Protein AF-A0A932UP86-F1 (afdb_monomer_lite)

Radius of gyration: 17.87 Å; chains: 1; bounding box: 44×47×45 Å

Structure (mmCIF, N/CA/C/O backbone):
data_AF-A0A932UP86-F1
#
_entry.id   AF-A0A932UP86-F1
#
loop_
_atom_site.group_PDB
_atom_site.id
_atom_site.type_symbol
_atom_site.label_atom_id
_atom_site.label_alt_id
_atom_site.label_comp_id
_atom_site.label_asym_id
_atom_site.label_entity_id
_atom_site.label_seq_id
_atom_site.pdbx_PDB_ins_code
_atom_site.Cartn_x
_atom_site.Cartn_y
_atom_site.Cartn_z
_atom_site.occupancy
_atom_site.B_iso_or_equiv
_atom_site.auth_seq_id
_atom_site.auth_comp_id
_atom_site.auth_asym_id
_atom_site.auth_atom_id
_atom_site.pdbx_PDB_model_num
ATOM 1 N N . MET A 1 1 ? -4.636 -15.996 15.034 1.00 59.06 1 MET A N 1
ATOM 2 C CA . MET A 1 1 ? -4.174 -14.642 15.399 1.00 59.06 1 MET A CA 1
ATOM 3 C C . MET A 1 1 ? -5.393 -13.892 15.862 1.00 59.06 1 MET A C 1
ATOM 5 O O . MET A 1 1 ? -6.400 -13.972 15.175 1.00 59.06 1 MET A O 1
ATOM 9 N N . ASP A 1 2 ? -5.311 -13.243 17.010 1.00 85.94 2 ASP A N 1
ATOM 10 C CA . ASP A 1 2 ? -6.384 -12.394 17.510 1.00 85.94 2 ASP A CA 1
ATOM 11 C C . ASP A 1 2 ? -5.932 -10.936 17.332 1.00 85.94 2 ASP A C 1
ATOM 13 O O . ASP A 1 2 ? -4.807 -10.594 17.707 1.00 85.94 2 ASP A O 1
ATOM 17 N N . THR A 1 3 ? -6.732 -10.128 16.634 1.00 93.56 3 THR A N 1
ATOM 18 C CA . THR A 1 3 ? -6.400 -8.748 16.247 1.00 93.56 3 THR A CA 1
ATOM 19 C C . THR A 1 3 ? -7.592 -7.861 16.561 1.00 93.56 3 THR A C 1
ATOM 21 O O . THR A 1 3 ? -8.726 -8.237 16.276 1.00 93.56 3 THR A O 1
ATOM 24 N N . ASP A 1 4 ? -7.339 -6.675 17.106 1.00 96.06 4 ASP A N 1
ATOM 25 C CA . ASP A 1 4 ? -8.409 -5.723 17.415 1.00 96.06 4 ASP A CA 1
ATOM 26 C C . ASP A 1 4 ? -8.801 -4.927 16.165 1.00 96.06 4 ASP A C 1
ATOM 28 O O . ASP A 1 4 ? -9.965 -4.586 15.969 1.00 96.06 4 ASP A O 1
ATOM 32 N N . VAL A 1 5 ? -7.823 -4.645 15.293 1.00 96.44 5 VAL A N 1
ATOM 33 C CA . VAL A 1 5 ? -8.045 -3.934 14.031 1.00 96.44 5 VAL A CA 1
ATOM 34 C C . VAL A 1 5 ? -7.309 -4.611 12.881 1.00 96.44 5 VAL A C 1
ATOM 36 O O . VAL A 1 5 ? -6.101 -4.843 12.948 1.00 96.44 5 VAL A O 1
ATOM 39 N N . LEU A 1 6 ? -8.041 -4.858 11.795 1.00 96.69 6 LEU A N 1
ATOM 40 C CA . LEU A 1 6 ? -7.508 -5.303 10.512 1.00 96.69 6 LEU A CA 1
ATOM 41 C C . LEU A 1 6 ? -7.514 -4.143 9.510 1.00 96.69 6 LEU A C 1
ATOM 43 O O . LEU A 1 6 ? -8.567 -3.605 9.175 1.00 96.69 6 LEU A O 1
ATOM 47 N N . ILE A 1 7 ? -6.342 -3.781 9.000 1.00 96.06 7 ILE A N 1
ATOM 48 C CA . ILE A 1 7 ? -6.162 -2.771 7.956 1.00 96.06 7 ILE A CA 1
ATOM 49 C C . ILE A 1 7 ? -5.813 -3.478 6.653 1.00 96.06 7 ILE A C 1
ATOM 51 O O . ILE A 1 7 ? -4.891 -4.287 6.603 1.00 96.06 7 ILE A O 1
ATOM 55 N N . ILE A 1 8 ? -6.528 -3.147 5.582 1.00 96.00 8 ILE A N 1
ATOM 56 C CA . ILE A 1 8 ? -6.276 -3.687 4.246 1.00 96.00 8 ILE A CA 1
ATOM 57 C C . ILE A 1 8 ? -5.575 -2.608 3.418 1.00 96.00 8 ILE A C 1
ATOM 59 O O . ILE A 1 8 ? -6.147 -1.555 3.142 1.00 96.00 8 ILE A O 1
ATOM 63 N N . GLY A 1 9 ? -4.335 -2.884 3.024 1.00 94.62 9 GLY A N 1
ATOM 64 C CA . GLY A 1 9 ? -3.467 -1.996 2.260 1.00 94.62 9 GLY A CA 1
ATOM 65 C C . GLY A 1 9 ? -2.545 -1.159 3.147 1.00 94.62 9 GLY A C 1
ATOM 66 O O . GLY A 1 9 ? -2.982 -0.417 4.026 1.00 94.62 9 GLY A O 1
ATOM 67 N N . SER A 1 10 ? -1.245 -1.223 2.860 1.00 94.19 10 SER A N 1
ATOM 68 C CA . SER A 1 10 ? -0.192 -0.488 3.577 1.00 94.19 10 SER A CA 1
ATOM 69 C C . SER A 1 10 ? 0.144 0.880 2.959 1.00 94.19 10 SER A C 1
ATOM 71 O O . SER A 1 10 ? 1.173 1.472 3.270 1.00 94.19 10 SER A O 1
ATOM 73 N N . GLY A 1 11 ? -0.709 1.396 2.067 1.00 92.81 11 GLY A N 1
ATOM 74 C CA . GLY A 1 11 ? -0.525 2.691 1.400 1.00 92.81 11 GLY A CA 1
ATOM 75 C C . GLY A 1 11 ? -0.726 3.910 2.311 1.00 92.81 11 GLY A C 1
ATOM 76 O O . GLY A 1 11 ? -1.019 3.769 3.496 1.00 92.81 11 GLY A O 1
ATOM 77 N N . PHE A 1 12 ? -0.647 5.123 1.746 1.00 89.38 12 PHE A N 1
ATOM 78 C CA . PHE A 1 12 ? -0.748 6.405 2.475 1.00 89.38 12 PHE A CA 1
ATOM 79 C C . PHE A 1 12 ? -1.869 6.476 3.524 1.00 89.38 12 P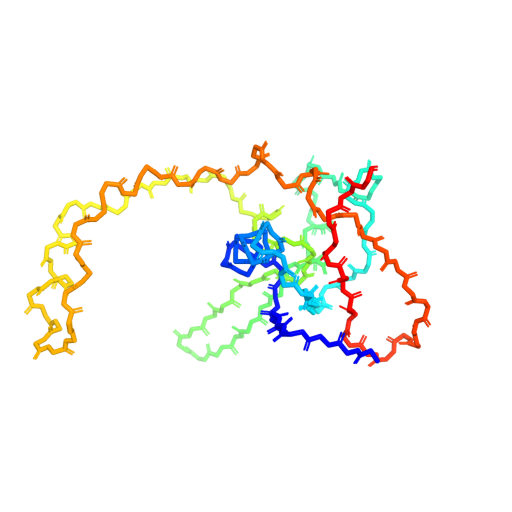HE A C 1
ATOM 81 O O . PHE A 1 12 ? -1.658 7.008 4.612 1.00 89.38 12 PHE A O 1
ATOM 88 N N . GLY A 1 13 ? -3.054 5.951 3.198 1.00 89.88 13 GLY A N 1
ATOM 89 C CA . GLY A 1 13 ? -4.181 5.903 4.127 1.00 89.88 13 GLY A CA 1
ATOM 90 C C . GLY A 1 13 ? -3.946 4.903 5.258 1.00 89.88 13 GLY A C 1
ATOM 91 O O . GLY A 1 13 ? -3.886 5.291 6.422 1.00 89.88 13 GLY A O 1
ATOM 92 N N . GLY A 1 14 ? -3.783 3.621 4.921 1.00 93.88 14 GLY A N 1
ATOM 93 C CA . GLY A 1 14 ? -3.699 2.536 5.903 1.00 93.88 14 GLY A CA 1
ATOM 94 C C . GLY A 1 14 ? -2.488 2.642 6.826 1.00 93.88 14 GLY A C 1
ATOM 95 O O . GLY A 1 14 ? -2.612 2.459 8.033 1.00 93.88 14 GLY A O 1
ATOM 96 N N . ALA A 1 15 ? -1.338 3.040 6.285 1.00 91.44 15 ALA A N 1
ATOM 97 C CA . ALA A 1 15 ? -0.092 3.199 7.024 1.00 91.44 15 ALA A CA 1
ATOM 98 C C . ALA A 1 15 ? -0.179 4.219 8.169 1.00 91.44 15 ALA A C 1
ATOM 100 O O . ALA A 1 15 ? 0.381 4.003 9.247 1.00 91.44 15 ALA A O 1
ATOM 101 N N . ALA A 1 16 ? -0.872 5.338 7.945 1.00 91.25 16 ALA A N 1
ATOM 102 C CA . ALA A 1 16 ? -1.055 6.365 8.962 1.00 91.25 16 ALA A CA 1
ATOM 103 C C . ALA A 1 16 ? -2.023 5.901 10.062 1.00 91.25 16 ALA A C 1
ATOM 105 O O . ALA A 1 16 ? -1.762 6.140 11.240 1.00 91.25 16 ALA A O 1
ATOM 106 N N . PHE A 1 17 ? -3.104 5.203 9.699 1.00 93.38 17 PHE A N 1
ATOM 107 C CA . PHE A 1 17 ? -4.035 4.630 10.677 1.00 93.38 17 PHE A CA 1
ATOM 108 C C . PHE A 1 17 ? -3.386 3.527 11.510 1.00 93.38 17 PHE A C 1
ATOM 110 O O . PHE A 1 17 ? -3.531 3.544 12.729 1.00 93.38 17 PHE A O 1
ATOM 117 N N . ALA A 1 18 ? -2.629 2.625 10.876 1.00 95.12 18 ALA A N 1
ATOM 118 C CA . ALA A 1 18 ? -1.934 1.536 11.555 1.00 95.12 18 ALA A CA 1
ATOM 119 C C . ALA A 1 18 ? -1.035 2.063 12.672 1.00 95.12 18 ALA A C 1
ATOM 121 O O . ALA A 1 18 ? -1.124 1.603 13.807 1.00 95.12 18 ALA A O 1
ATOM 122 N N . LEU A 1 19 ? -0.247 3.095 12.356 1.00 92.81 19 LEU A N 1
ATOM 123 C CA . LEU A 1 19 ? 0.610 3.775 13.316 1.00 92.81 19 LEU A CA 1
ATOM 124 C C . LEU A 1 19 ? -0.190 4.326 14.500 1.00 92.81 19 LEU A C 1
ATOM 126 O O . LEU A 1 19 ? 0.138 4.046 15.646 1.00 92.81 19 LEU A O 1
ATOM 130 N N . ARG A 1 20 ? -1.239 5.110 14.233 1.00 94.38 20 ARG A N 1
ATOM 131 C CA . ARG A 1 20 ? -2.004 5.779 15.297 1.00 94.38 20 ARG A CA 1
ATOM 132 C C . ARG A 1 20 ? -2.768 4.805 16.185 1.00 94.38 20 ARG A C 1
ATOM 134 O O . ARG A 1 20 ? -2.871 5.044 17.381 1.00 94.38 20 ARG A O 1
ATOM 141 N N . LEU A 1 21 ? -3.287 3.725 15.612 1.00 95.25 21 LEU A N 1
ATOM 142 C CA . LEU A 1 21 ? -4.000 2.693 16.359 1.00 95.25 21 LEU A CA 1
ATOM 143 C C . LEU A 1 21 ? -3.037 1.840 17.191 1.00 95.25 21 LEU A C 1
ATOM 145 O O . LEU A 1 21 ? -3.323 1.573 18.354 1.00 95.25 21 LEU A O 1
ATOM 149 N N . ALA A 1 22 ? -1.869 1.491 16.650 1.00 93.75 22 ALA A N 1
ATOM 150 C CA . ALA A 1 22 ? -0.834 0.808 17.421 1.00 93.75 22 ALA A CA 1
ATOM 151 C C . ALA A 1 22 ? -0.305 1.691 18.570 1.00 93.75 22 ALA A C 1
ATOM 153 O O . ALA A 1 22 ? -0.168 1.214 19.692 1.00 93.75 22 ALA A O 1
ATOM 154 N N . GLU A 1 23 ? -0.081 2.992 18.330 1.00 93.62 23 GLU A N 1
ATOM 155 C CA . GLU A 1 23 ? 0.286 3.974 19.371 1.00 93.62 23 GLU A CA 1
ATOM 156 C C . GLU A 1 23 ? -0.784 4.099 20.469 1.00 93.62 23 GLU A C 1
ATOM 158 O O . GLU A 1 23 ? -0.457 4.406 21.612 1.00 93.62 23 GLU A O 1
ATOM 163 N N . ALA A 1 24 ? -2.052 3.850 20.135 1.00 94.69 24 ALA A N 1
ATOM 164 C CA . ALA A 1 24 ? -3.163 3.836 21.082 1.00 94.69 24 ALA A CA 1
ATOM 165 C C . ALA A 1 24 ? -3.338 2.487 21.812 1.00 94.69 24 ALA A C 1
ATOM 167 O O . ALA A 1 24 ? -4.268 2.348 22.602 1.00 94.69 24 ALA A O 1
ATOM 168 N N . GLY A 1 25 ? -2.462 1.504 21.570 1.00 93.75 25 GLY A N 1
ATOM 169 C CA . GLY A 1 25 ? -2.454 0.214 22.266 1.00 93.75 25 GLY A CA 1
ATOM 170 C C . GLY A 1 25 ? -3.282 -0.896 21.611 1.00 93.75 25 GLY A C 1
ATOM 171 O O . GLY A 1 25 ? -3.407 -1.969 22.196 1.00 93.75 25 GLY A O 1
ATOM 172 N N . PHE A 1 26 ? -3.829 -0.685 20.410 1.00 95.94 26 PHE A N 1
ATOM 173 C CA . PHE A 1 26 ? -4.566 -1.730 19.690 1.00 95.94 26 PHE A CA 1
ATOM 174 C C . PHE A 1 26 ? -3.622 -2.750 19.039 1.00 95.94 26 PHE A C 1
ATOM 176 O O . PHE A 1 26 ? -2.575 -2.389 18.494 1.00 95.94 26 PHE A O 1
ATOM 183 N N . ARG A 1 27 ? -4.028 -4.025 18.990 1.00 94.00 27 ARG A N 1
ATOM 184 C CA . ARG A 1 27 ? -3.360 -5.058 18.182 1.00 94.00 27 ARG A CA 1
ATOM 185 C C . ARG A 1 27 ? -3.775 -4.906 16.726 1.00 94.00 27 ARG A C 1
ATOM 187 O O . ARG A 1 27 ? -4.857 -5.347 16.318 1.00 94.00 27 ARG A O 1
ATOM 194 N N . VAL A 1 28 ? -2.910 -4.271 15.943 1.00 95.31 28 VAL A N 1
ATOM 195 C CA . VAL A 1 28 ? -3.181 -3.957 14.540 1.00 95.31 28 VAL A CA 1
ATOM 196 C C . VAL A 1 28 ? -2.492 -4.949 13.612 1.00 95.31 28 VAL A C 1
ATOM 198 O O . VAL A 1 28 ? -1.268 -5.109 13.624 1.00 95.31 28 VAL A O 1
ATOM 201 N N . THR A 1 29 ? -3.292 -5.551 12.740 1.00 95.75 29 THR A N 1
ATOM 202 C CA . THR A 1 29 ? -2.827 -6.361 11.617 1.00 95.75 29 THR A CA 1
ATOM 203 C C . THR A 1 29 ? -3.021 -5.587 10.320 1.00 95.75 29 THR A C 1
ATOM 205 O O . THR A 1 29 ? -4.124 -5.135 10.030 1.00 95.75 29 THR A O 1
ATOM 208 N N . VAL A 1 30 ? -1.968 -5.452 9.516 1.00 94.38 30 VAL A N 1
ATOM 209 C CA . VAL A 1 30 ? -2.015 -4.848 8.178 1.00 94.38 30 VAL A CA 1
ATOM 210 C C . VAL A 1 30 ? -1.832 -5.941 7.130 1.00 94.38 30 VAL A C 1
ATOM 212 O O . VAL A 1 30 ? -0.865 -6.694 7.186 1.00 94.38 30 VAL A O 1
ATOM 215 N N . LEU A 1 31 ? -2.739 -6.028 6.161 1.00 94.69 31 LEU A N 1
ATOM 216 C CA . LEU A 1 31 ? -2.620 -6.913 5.004 1.00 94.69 31 LEU A CA 1
ATOM 217 C C . LEU A 1 31 ? -2.152 -6.130 3.786 1.00 94.69 31 LEU A C 1
ATOM 219 O O . LEU A 1 31 ? -2.770 -5.134 3.418 1.00 94.69 31 LEU A O 1
ATOM 223 N N . GLU A 1 32 ? -1.100 -6.608 3.131 1.00 93.62 32 GLU A N 1
ATOM 224 C CA . GLU A 1 32 ? -0.586 -6.038 1.885 1.00 93.62 32 GLU A CA 1
ATOM 225 C C . GLU A 1 32 ? -0.566 -7.105 0.784 1.00 93.62 32 GLU A C 1
ATOM 227 O O . GLU A 1 32 ? -0.182 -8.253 1.024 1.00 93.62 32 GLU A O 1
ATOM 232 N N . LYS A 1 33 ? -1.008 -6.726 -0.423 1.00 93.62 33 LYS A N 1
ATOM 233 C CA . LYS A 1 33 ? -1.025 -7.610 -1.597 1.00 93.62 33 LYS A CA 1
ATOM 234 C C . LYS A 1 33 ? 0.367 -7.734 -2.219 1.00 93.62 33 LYS A C 1
ATOM 236 O O . LYS A 1 33 ? 0.693 -8.787 -2.763 1.00 93.62 33 LYS A O 1
ATOM 241 N N . GLY A 1 34 ? 1.155 -6.660 -2.162 1.00 90.12 34 GLY A N 1
ATOM 242 C CA . GLY A 1 34 ? 2.497 -6.600 -2.731 1.00 90.12 34 GLY A CA 1
ATOM 243 C C . GLY A 1 34 ? 3.467 -7.665 -2.197 1.00 90.12 34 GLY A C 1
ATOM 244 O O . GLY A 1 34 ? 3.219 -8.296 -1.164 1.00 90.12 34 GLY A O 1
ATOM 245 N N . PRO A 1 35 ? 4.597 -7.881 -2.894 1.00 86.50 35 PRO A N 1
ATOM 246 C CA . PRO A 1 35 ? 5.580 -8.878 -2.496 1.00 86.50 35 PRO A CA 1
ATOM 247 C C . PRO A 1 35 ? 6.221 -8.523 -1.151 1.00 86.50 35 PRO A C 1
ATOM 249 O O . PRO A 1 35 ? 6.291 -7.359 -0.752 1.00 86.50 35 PRO A O 1
ATOM 252 N N . HIS A 1 36 ? 6.736 -9.545 -0.467 1.00 79.69 36 HIS A N 1
ATOM 253 C CA . HIS A 1 36 ? 7.538 -9.324 0.728 1.00 79.69 36 HIS A CA 1
ATOM 254 C C . HIS A 1 36 ? 8.859 -8.671 0.325 1.00 79.69 36 HIS A C 1
ATOM 256 O O . HIS A 1 36 ? 9.612 -9.246 -0.460 1.00 79.69 36 HIS A O 1
ATOM 262 N N . ILE A 1 37 ? 9.107 -7.482 0.861 1.00 78.50 37 ILE A N 1
ATOM 263 C CA . ILE A 1 37 ? 10.346 -6.738 0.672 1.00 78.50 37 ILE A CA 1
ATOM 264 C C . ILE A 1 37 ? 10.871 -6.332 2.042 1.00 78.50 37 ILE A C 1
ATOM 266 O O . ILE A 1 37 ? 10.103 -5.920 2.914 1.00 78.50 37 ILE A O 1
ATOM 270 N N . ASN A 1 38 ? 12.176 -6.436 2.230 1.00 78.69 38 ASN A N 1
ATOM 271 C CA . ASN A 1 38 ? 12.881 -5.752 3.291 1.00 78.69 38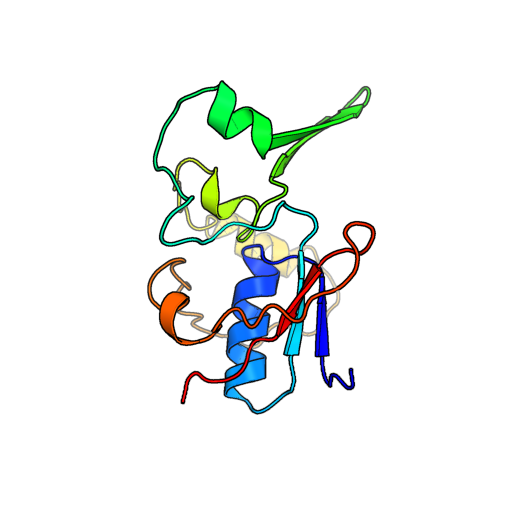 ASN A CA 1
ATOM 272 C C . ASN A 1 38 ? 13.099 -4.297 2.844 1.00 78.69 38 ASN A C 1
ATOM 274 O O . ASN A 1 38 ? 13.888 -4.063 1.927 1.00 78.69 38 ASN A O 1
ATOM 278 N N . PRO A 1 39 ? 12.460 -3.300 3.480 1.00 72.56 39 PRO A N 1
ATOM 279 C CA . PRO A 1 39 ? 12.583 -1.904 3.060 1.00 72.56 39 PRO A CA 1
ATOM 280 C C . PRO A 1 39 ? 14.024 -1.388 3.072 1.00 72.56 39 PRO A C 1
ATOM 282 O O . PRO A 1 39 ? 14.347 -0.480 2.318 1.00 72.56 39 PRO A O 1
ATOM 285 N N . LEU A 1 40 ? 14.881 -1.950 3.929 1.00 75.19 40 LEU A N 1
ATOM 286 C CA . LEU A 1 40 ? 16.268 -1.519 4.092 1.00 75.19 40 LEU A CA 1
ATOM 287 C C . LEU A 1 40 ? 17.227 -2.179 3.095 1.00 75.19 40 LEU A C 1
ATOM 289 O O . LEU A 1 40 ? 18.315 -1.655 2.882 1.00 75.19 40 LEU A O 1
ATOM 293 N N . ALA A 1 41 ? 16.849 -3.317 2.509 1.00 78.75 41 ALA A N 1
ATOM 294 C CA . ALA A 1 41 ? 17.716 -4.085 1.611 1.00 78.75 41 ALA A CA 1
ATOM 295 C C . ALA A 1 41 ? 17.207 -4.117 0.162 1.00 78.75 41 ALA A C 1
ATOM 297 O O . ALA A 1 41 ? 18.000 -4.062 -0.774 1.00 78.75 41 ALA A O 1
ATOM 298 N N . ASP A 1 42 ? 15.890 -4.178 -0.027 1.00 80.50 42 ASP A N 1
ATOM 299 C CA . ASP A 1 42 ? 15.272 -4.436 -1.329 1.00 80.50 42 ASP A CA 1
ATOM 300 C C . ASP A 1 42 ? 14.753 -3.162 -2.007 1.00 80.50 42 ASP A C 1
ATOM 302 O O . ASP A 1 42 ? 14.540 -3.153 -3.224 1.00 80.50 42 ASP A O 1
ATOM 306 N N . PHE A 1 43 ? 14.529 -2.083 -1.244 1.00 81.69 43 PHE A N 1
ATOM 307 C CA . PHE A 1 43 ? 14.019 -0.833 -1.800 1.00 81.69 43 PHE A CA 1
ATOM 308 C C . PHE A 1 43 ? 15.116 -0.081 -2.556 1.00 81.69 43 PHE A C 1
ATOM 310 O O . PHE A 1 43 ? 16.166 0.252 -2.007 1.00 81.69 43 PHE A O 1
ATOM 317 N N . ARG A 1 44 ? 14.847 0.229 -3.826 1.00 85.12 44 ARG A N 1
ATOM 318 C CA . ARG A 1 44 ? 15.755 0.975 -4.700 1.00 85.12 44 ARG A CA 1
ATOM 319 C C . ARG A 1 44 ? 15.088 2.253 -5.185 1.00 85.12 44 ARG A C 1
ATOM 321 O O . ARG A 1 44 ? 14.045 2.200 -5.831 1.00 85.12 44 ARG A O 1
ATOM 328 N N . GLN A 1 45 ? 15.730 3.392 -4.938 1.00 87.25 45 GLN A N 1
ATOM 329 C CA . GLN A 1 45 ? 15.372 4.650 -5.587 1.00 87.25 45 GLN A CA 1
ATOM 330 C C . GLN A 1 45 ? 15.937 4.636 -7.014 1.00 87.25 45 GLN A C 1
ATOM 332 O O . GLN A 1 45 ? 17.126 4.857 -7.228 1.00 87.25 45 GLN A O 1
ATOM 337 N N . THR A 1 46 ? 15.101 4.289 -7.990 1.00 88.12 46 THR A N 1
ATOM 338 C CA . THR A 1 46 ? 15.508 4.136 -9.391 1.00 88.12 46 THR A CA 1
ATOM 339 C C . THR A 1 46 ? 14.347 4.432 -10.335 1.00 88.12 46 THR A C 1
ATOM 341 O O . THR A 1 46 ? 13.190 4.232 -9.975 1.00 88.12 46 THR A O 1
ATOM 344 N N . GLN A 1 47 ? 14.665 4.876 -11.552 1.00 89.19 47 GLN A N 1
ATOM 345 C CA . GLN A 1 47 ? 13.712 5.003 -12.660 1.00 89.19 47 GLN A CA 1
ATOM 346 C C . GLN A 1 47 ? 13.789 3.816 -13.631 1.00 89.19 47 GLN A C 1
ATOM 348 O O . GLN A 1 47 ? 13.227 3.870 -14.721 1.00 89.19 47 GLN A O 1
ATOM 353 N N . ASP A 1 48 ? 14.493 2.744 -13.251 1.00 92.31 48 ASP A N 1
ATOM 354 C CA . ASP A 1 48 ? 14.581 1.529 -14.050 1.00 92.31 48 ASP A CA 1
ATOM 355 C C . ASP A 1 48 ? 13.174 0.951 -14.319 1.00 92.31 48 ASP A C 1
ATOM 357 O O . ASP A 1 48 ? 12.471 0.568 -13.372 1.00 92.31 48 ASP A O 1
ATOM 361 N N . PRO A 1 49 ? 12.747 0.848 -15.593 1.00 90.69 49 PRO A N 1
ATOM 362 C CA . PRO A 1 49 ? 11.402 0.389 -15.915 1.00 90.69 49 PRO A CA 1
ATOM 363 C C . PRO A 1 49 ? 11.128 -1.039 -15.440 1.00 90.69 49 PRO A C 1
ATOM 365 O O . PRO A 1 49 ? 10.012 -1.339 -15.024 1.00 90.69 49 PRO A O 1
ATOM 368 N N . SER A 1 50 ? 12.129 -1.925 -15.450 1.00 91.06 50 SER A N 1
ATOM 369 C CA . SER A 1 50 ? 11.957 -3.317 -15.018 1.00 91.06 50 SER A CA 1
ATOM 370 C C . SER A 1 50 ? 11.679 -3.419 -13.515 1.00 91.06 50 SER A C 1
ATOM 372 O O . SER A 1 50 ? 10.877 -4.249 -13.076 1.00 91.06 50 SER A O 1
ATOM 374 N N . TYR A 1 51 ? 12.287 -2.534 -12.721 1.00 90.00 51 TYR A N 1
ATOM 375 C CA . TYR A 1 51 ? 12.012 -2.416 -11.296 1.00 90.00 51 TYR A CA 1
ATOM 376 C C . TYR A 1 51 ? 10.623 -1.820 -11.044 1.00 90.00 51 TYR A C 1
ATOM 378 O O . TYR A 1 51 ? 9.859 -2.385 -10.264 1.00 90.00 51 TYR A O 1
ATOM 386 N N . LEU A 1 52 ? 10.257 -0.729 -11.725 1.00 90.56 52 LEU A N 1
ATOM 387 C CA . LEU A 1 52 ? 8.964 -0.060 -11.532 1.00 90.56 52 LEU A CA 1
ATOM 388 C C . LEU A 1 52 ? 7.778 -0.947 -11.950 1.00 90.56 52 LEU A C 1
ATOM 390 O O . LEU A 1 52 ? 6.818 -1.100 -11.193 1.00 90.56 52 LEU A O 1
ATOM 394 N N . LEU A 1 53 ? 7.861 -1.596 -13.116 1.00 91.56 53 LEU A N 1
ATOM 395 C CA . LEU A 1 53 ? 6.801 -2.458 -13.662 1.00 91.56 53 LEU A CA 1
ATOM 396 C C . LEU A 1 53 ? 6.578 -3.742 -12.846 1.00 91.56 53 LEU A C 1
ATOM 398 O O . LEU A 1 53 ? 5.530 -4.386 -12.954 1.00 91.56 53 LEU A O 1
ATOM 402 N N . ARG A 1 54 ? 7.522 -4.105 -11.967 1.00 90.62 54 ARG A N 1
ATOM 403 C CA . ARG A 1 54 ? 7.312 -5.176 -10.986 1.00 90.62 54 ARG A CA 1
ATOM 404 C C . ARG A 1 54 ? 6.142 -4.854 -10.054 1.00 90.62 54 ARG A C 1
ATOM 406 O O . ARG A 1 54 ? 5.338 -5.744 -9.767 1.00 90.62 54 ARG A O 1
ATOM 413 N N . TYR A 1 55 ? 6.034 -3.597 -9.630 1.00 91.38 55 TYR A N 1
ATOM 414 C CA . TYR A 1 55 ? 5.090 -3.146 -8.608 1.00 91.38 55 TYR A CA 1
ATOM 415 C C . TYR A 1 55 ? 3.905 -2.369 -9.184 1.00 91.38 55 TYR A C 1
ATOM 417 O O . TYR A 1 55 ? 2.799 -2.484 -8.658 1.00 91.38 55 TYR A O 1
ATOM 425 N N . LEU A 1 56 ? 4.108 -1.610 -10.265 1.00 93.12 56 LEU A N 1
ATOM 426 C CA . LEU A 1 56 ? 3.034 -0.893 -10.946 1.00 93.12 56 LEU A CA 1
ATOM 427 C C . LEU A 1 56 ? 2.138 -1.868 -11.714 1.00 93.12 56 LEU A C 1
ATOM 429 O O . LEU A 1 56 ? 2.606 -2.693 -12.499 1.00 93.12 56 LEU A O 1
ATOM 433 N N . LYS A 1 57 ? 0.834 -1.764 -11.475 1.00 93.88 57 LYS A N 1
ATOM 434 C CA . LYS A 1 57 ? -0.233 -2.513 -12.138 1.00 93.88 57 LYS A CA 1
ATOM 435 C C . LYS A 1 57 ? -1.216 -1.542 -12.759 1.00 93.88 57 LYS A C 1
ATOM 437 O O . LYS A 1 57 ? -1.326 -0.397 -12.326 1.00 93.88 57 LYS A O 1
ATOM 442 N N . SER A 1 58 ? -1.932 -2.014 -13.769 1.00 93.56 58 SER A N 1
ATOM 443 C CA . SER A 1 58 ? -2.950 -1.230 -14.449 1.00 93.56 58 SER A CA 1
ATOM 444 C C . SER A 1 58 ? -4.254 -2.013 -14.511 1.00 93.56 58 SER A C 1
ATOM 446 O O . SER A 1 58 ? -4.254 -3.209 -14.802 1.00 93.56 58 SER A O 1
ATOM 448 N N . LEU A 1 59 ? -5.356 -1.335 -14.212 1.00 93.19 59 LEU A N 1
ATOM 449 C CA . LEU A 1 59 ? -6.703 -1.762 -14.566 1.00 93.19 59 LEU A CA 1
ATOM 450 C C . LEU A 1 59 ? -7.148 -0.876 -15.719 1.00 93.19 59 LEU A C 1
ATOM 452 O O . LEU A 1 59 ? -7.267 0.334 -15.545 1.00 93.19 59 LEU A O 1
ATOM 456 N N . SER A 1 60 ? -7.397 -1.467 -16.878 1.00 93.75 60 SER A N 1
ATOM 457 C CA . SER A 1 60 ? -7.828 -0.730 -18.064 1.00 93.75 60 SER A CA 1
ATOM 458 C C . SER A 1 60 ? -9.266 -1.084 -18.409 1.00 93.75 60 SER A C 1
ATOM 460 O O . SER A 1 60 ? -9.638 -2.254 -18.414 1.00 93.75 60 SER A O 1
ATOM 462 N N . GLY A 1 61 ? -10.059 -0.062 -18.711 1.00 93.06 61 GLY A N 1
ATOM 463 C CA . GLY A 1 61 ? -11.375 -0.173 -19.325 1.00 93.06 61 GLY A CA 1
ATOM 464 C C . GLY A 1 61 ? -11.569 0.926 -20.367 1.00 93.06 61 GLY A C 1
ATOM 465 O O . GLY A 1 61 ? -10.736 1.822 -20.501 1.00 93.06 61 GLY A O 1
ATOM 466 N N . ASP A 1 62 ? -12.693 0.890 -21.077 1.00 95.31 62 ASP A N 1
ATOM 467 C CA . ASP A 1 62 ? -12.928 1.714 -22.273 1.00 95.31 62 ASP A CA 1
ATOM 468 C C . ASP A 1 62 ? -12.831 3.230 -22.040 1.00 95.31 62 ASP A C 1
ATOM 470 O O . ASP A 1 62 ? -12.508 3.990 -22.948 1.00 95.31 62 ASP A O 1
ATOM 474 N N . ARG A 1 63 ? -13.141 3.690 -20.822 1.00 94.81 63 ARG A N 1
ATOM 475 C CA . ARG A 1 63 ? -13.201 5.121 -20.466 1.00 94.81 63 ARG A CA 1
ATOM 476 C C . ARG A 1 63 ? -12.172 5.546 -19.429 1.00 94.81 63 ARG A C 1
ATOM 478 O O . ARG A 1 63 ? -12.048 6.734 -19.146 1.00 94.81 63 ARG A O 1
ATOM 485 N N . LEU A 1 64 ? -11.496 4.588 -18.805 1.00 94.94 64 LEU A N 1
ATOM 486 C CA . LEU A 1 64 ? -10.600 4.849 -17.693 1.00 94.94 64 LEU A CA 1
ATOM 487 C C . LEU A 1 64 ? -9.557 3.745 -17.604 1.00 94.94 64 LEU A C 1
ATOM 489 O O . LEU A 1 64 ? -9.894 2.565 -17.544 1.00 94.94 64 LEU A O 1
ATOM 493 N N . SER A 1 65 ? -8.299 4.156 -17.514 1.00 94.81 65 SER A N 1
ATOM 494 C CA . SER A 1 65 ? -7.213 3.299 -17.062 1.00 94.81 65 SER A CA 1
ATOM 495 C C . SER A 1 65 ? -6.711 3.816 -15.719 1.00 94.81 65 SER A C 1
ATOM 497 O O . SER A 1 65 ? -6.550 5.022 -15.520 1.00 94.81 65 SER A O 1
ATOM 499 N N . LEU A 1 66 ? -6.518 2.901 -14.776 1.00 93.94 66 LEU A N 1
ATOM 500 C CA . LEU A 1 66 ? -6.039 3.168 -13.431 1.00 93.94 66 LEU A CA 1
ATOM 501 C C . LEU A 1 66 ? -4.713 2.461 -13.237 1.00 93.94 66 LEU A C 1
ATOM 503 O O . LEU A 1 66 ? -4.664 1.234 -13.193 1.00 93.94 66 LEU A O 1
ATOM 507 N N . THR A 1 67 ? -3.656 3.239 -13.049 1.00 93.38 67 THR A N 1
ATOM 508 C CA . THR A 1 67 ? -2.359 2.718 -12.623 1.00 93.38 67 THR A CA 1
ATOM 509 C C . THR A 1 67 ? -2.238 2.839 -11.111 1.00 93.38 67 THR A C 1
ATOM 511 O O . THR A 1 67 ? -2.493 3.897 -10.536 1.00 93.38 67 THR A O 1
ATOM 514 N N . TYR A 1 68 ? -1.852 1.751 -10.458 1.00 93.44 68 TYR A N 1
ATOM 515 C CA . TYR A 1 68 ? -1.679 1.671 -9.011 1.00 93.44 68 TYR A CA 1
ATOM 516 C C . TYR A 1 68 ? -0.467 0.793 -8.678 1.00 93.44 68 TYR A C 1
ATOM 518 O O . TYR A 1 68 ? 0.081 0.129 -9.554 1.00 93.44 68 TYR A O 1
ATOM 526 N N . ALA A 1 69 ? -0.014 0.806 -7.424 1.00 92.94 69 ALA A N 1
ATOM 527 C CA . ALA A 1 69 ? 1.146 0.028 -6.992 1.00 92.94 69 ALA A CA 1
ATOM 528 C C . ALA A 1 69 ? 0.749 -1.056 -5.986 1.00 92.94 69 ALA A C 1
ATOM 530 O O . ALA A 1 69 ? 0.048 -0.775 -5.013 1.00 92.94 69 ALA A O 1
ATOM 531 N N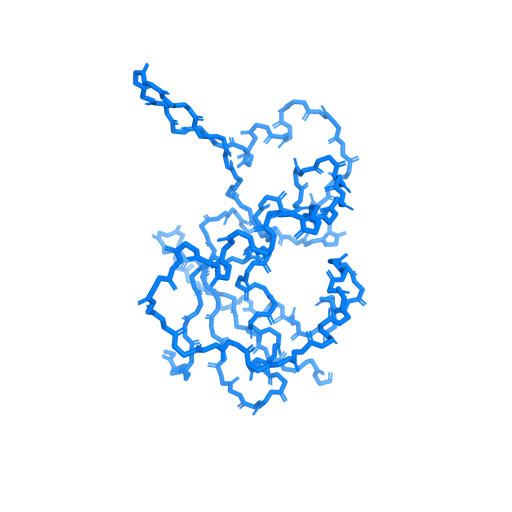 . GLU A 1 70 ? 1.245 -2.273 -6.204 1.00 93.50 70 GLU A N 1
ATOM 532 C CA . GLU A 1 70 ? 1.128 -3.416 -5.293 1.00 93.50 70 GLU A CA 1
ATOM 533 C C . GLU A 1 70 ? 2.473 -3.644 -4.599 1.00 93.50 70 GLU A C 1
ATOM 535 O O . GLU A 1 70 ? 3.330 -4.387 -5.078 1.00 93.50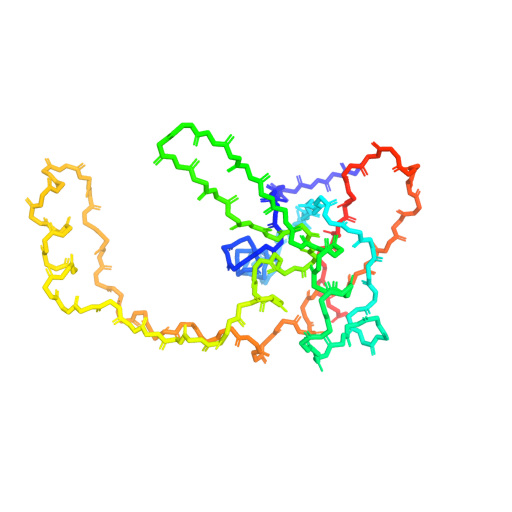 70 GLU A O 1
ATOM 540 N N . ALA A 1 71 ? 2.686 -2.954 -3.483 1.00 90.12 71 ALA A N 1
ATOM 541 C CA . ALA A 1 71 ? 3.935 -2.972 -2.730 1.00 90.12 71 ALA A CA 1
ATOM 542 C C . ALA A 1 71 ? 3.694 -2.503 -1.295 1.00 90.12 71 ALA A C 1
ATOM 544 O O . ALA A 1 71 ? 2.732 -1.783 -1.028 1.00 90.12 71 ALA A O 1
ATOM 545 N N . LEU A 1 72 ? 4.613 -2.831 -0.386 1.00 90.19 72 LEU A N 1
ATOM 546 C CA . LEU A 1 72 ? 4.644 -2.199 0.930 1.00 90.19 72 LEU A CA 1
ATOM 547 C C . LEU A 1 72 ? 4.754 -0.670 0.773 1.00 90.19 72 LEU A C 1
ATOM 549 O O . LEU A 1 72 ? 5.640 -0.181 0.076 1.00 90.19 72 LEU A O 1
ATOM 553 N N . GLY A 1 73 ? 3.837 0.080 1.391 1.00 88.94 73 GLY A N 1
ATOM 554 C CA . GLY A 1 73 ? 3.710 1.532 1.203 1.00 88.94 73 GLY A CA 1
ATOM 555 C C . GLY A 1 73 ? 2.819 1.946 0.019 1.00 88.94 73 GLY A C 1
ATOM 556 O O . GLY A 1 73 ? 2.530 3.136 -0.154 1.00 88.94 73 GLY A O 1
ATOM 557 N N . GLY A 1 74 ? 2.337 0.999 -0.789 1.00 91.25 74 GLY A N 1
ATOM 558 C CA . GLY A 1 74 ? 1.516 1.247 -1.974 1.00 91.25 74 GLY A CA 1
ATOM 559 C C . GLY A 1 74 ? 2.165 2.241 -2.942 1.00 91.25 74 GLY A C 1
ATOM 560 O O . GLY A 1 74 ? 3.373 2.223 -3.169 1.00 91.25 74 GLY A O 1
ATOM 561 N N . GLY A 1 75 ? 1.364 3.162 -3.488 1.00 90.31 75 GLY A N 1
ATOM 562 C CA . GLY A 1 75 ? 1.843 4.182 -4.433 1.00 90.31 75 GLY A CA 1
ATOM 563 C C . GLY A 1 75 ? 2.898 5.143 -3.870 1.00 90.31 75 GLY A C 1
ATOM 564 O O . GLY A 1 75 ? 3.595 5.788 -4.645 1.00 90.31 75 GLY A O 1
ATOM 565 N N . SER A 1 76 ? 3.071 5.221 -2.544 1.00 87.19 76 SER A N 1
ATOM 566 C CA . SER A 1 76 ? 4.068 6.111 -1.931 1.00 87.19 76 SER A CA 1
ATOM 567 C C . SER A 1 76 ? 5.518 5.749 -2.271 1.00 87.19 76 SER A C 1
ATOM 569 O O . SER A 1 76 ? 6.384 6.615 -2.222 1.00 87.19 76 SER A O 1
ATOM 571 N N . GLY A 1 77 ? 5.786 4.499 -2.659 1.00 85.19 77 GLY A N 1
ATOM 572 C CA . GLY A 1 77 ? 7.111 4.078 -3.119 1.00 85.19 77 GLY A CA 1
ATOM 573 C C . GLY A 1 77 ? 7.399 4.386 -4.594 1.00 85.19 77 GLY A C 1
ATOM 574 O O . GLY A 1 77 ? 8.534 4.217 -5.022 1.00 85.19 77 GLY A O 1
ATOM 575 N N . PHE A 1 78 ? 6.387 4.805 -5.367 1.00 85.62 78 PHE A N 1
ATOM 576 C CA . PHE A 1 78 ? 6.434 4.848 -6.840 1.00 85.62 78 PHE A CA 1
ATOM 577 C C . PHE A 1 78 ? 5.845 6.129 -7.450 1.00 85.62 78 PHE A C 1
ATOM 579 O O . PHE A 1 78 ? 5.662 6.204 -8.660 1.00 85.62 78 PHE A O 1
ATOM 586 N N . TYR A 1 79 ? 5.500 7.120 -6.629 1.00 83.69 79 TYR A N 1
ATOM 587 C CA . TYR A 1 79 ? 5.022 8.423 -7.092 1.00 83.69 79 TYR A CA 1
ATOM 588 C C . TYR A 1 79 ? 6.179 9.426 -7.187 1.00 83.69 79 TYR A C 1
ATOM 590 O O . TYR A 1 79 ? 7.156 9.328 -6.449 1.00 83.69 79 TYR A O 1
ATOM 598 N N . GLU A 1 80 ? 6.026 10.448 -8.028 1.00 85.00 80 GLU A N 1
ATOM 599 C CA . GLU A 1 80 ? 7.035 11.492 -8.294 1.00 85.00 80 GLU A CA 1
ATOM 600 C C . GLU A 1 80 ? 7.244 12.488 -7.132 1.00 85.00 80 GLU A C 1
ATOM 602 O O . GLU A 1 80 ? 7.667 13.623 -7.332 1.00 85.00 80 GLU A O 1
ATOM 607 N N . MET A 1 81 ? 6.885 12.116 -5.898 1.00 86.69 81 MET A N 1
ATOM 608 C CA . MET A 1 81 ? 7.031 12.940 -4.686 1.00 86.69 81 MET A CA 1
ATOM 609 C C . MET A 1 81 ? 6.329 14.312 -4.723 1.00 86.69 81 MET A C 1
ATOM 611 O O . MET A 1 81 ? 6.488 15.132 -3.815 1.00 86.69 81 MET A O 1
ATOM 615 N N . VAL A 1 82 ? 5.481 14.554 -5.726 1.00 86.12 82 VAL A N 1
ATOM 616 C CA . VAL A 1 82 ? 4.735 15.804 -5.881 1.00 86.12 82 VAL A CA 1
ATOM 617 C C . VAL A 1 82 ? 3.724 15.944 -4.746 1.00 86.12 82 VAL A C 1
ATOM 619 O O . VAL A 1 82 ? 2.724 15.231 -4.674 1.00 86.12 82 VAL A O 1
ATOM 622 N N . SER A 1 83 ? 3.984 16.900 -3.857 1.00 88.19 83 SER A N 1
ATOM 623 C CA . SER A 1 83 ? 3.205 17.128 -2.637 1.00 88.19 83 SER A CA 1
ATOM 624 C C . SER A 1 83 ? 2.529 18.495 -2.676 1.00 88.19 83 SER A C 1
ATOM 626 O O . SER A 1 83 ? 2.948 19.444 -2.016 1.00 88.19 83 SER A O 1
ATOM 628 N N . LEU A 1 84 ? 1.468 18.605 -3.473 1.00 86.69 84 LEU A N 1
ATOM 629 C CA . LEU A 1 84 ? 0.676 19.829 -3.577 1.00 86.69 84 LEU A CA 1
ATOM 630 C C . LEU A 1 84 ? -0.540 19.775 -2.657 1.00 86.69 84 LEU A C 1
ATOM 632 O O . LEU A 1 84 ? -1.266 18.783 -2.580 1.00 86.69 84 LEU A O 1
ATOM 636 N N . ARG A 1 85 ? -0.806 20.888 -1.974 1.00 89.12 85 ARG A N 1
ATOM 637 C CA . ARG A 1 85 ? -2.025 21.038 -1.183 1.00 89.12 85 ARG A CA 1
ATOM 638 C C . ARG A 1 85 ? -3.180 21.448 -2.092 1.00 89.12 85 ARG A C 1
ATOM 640 O O . ARG A 1 85 ? -3.043 22.372 -2.886 1.00 89.12 85 ARG A O 1
ATOM 647 N N . ALA A 1 86 ? -4.348 20.836 -1.894 1.00 89.62 86 ALA A N 1
ATOM 648 C CA . ALA A 1 86 ? -5.567 21.240 -2.592 1.00 89.62 86 ALA A CA 1
ATOM 649 C C . ALA A 1 86 ? -5.824 22.762 -2.450 1.00 89.62 86 ALA A C 1
ATOM 651 O O . ALA A 1 86 ? -5.752 23.278 -1.317 1.00 89.62 86 ALA A O 1
ATOM 652 N N . PRO A 1 87 ? -6.165 23.469 -3.548 1.00 84.62 87 PRO A N 1
ATOM 653 C CA . PRO A 1 87 ? -6.517 24.884 -3.513 1.00 84.62 87 PRO A CA 1
ATOM 654 C C . PRO A 1 87 ? -7.671 25.164 -2.546 1.00 84.62 87 PRO A C 1
ATOM 656 O O . PRO A 1 87 ? -8.562 24.333 -2.347 1.00 84.62 87 PRO A O 1
ATOM 659 N N . SER A 1 88 ? -7.688 26.359 -1.954 1.00 84.56 88 SER A N 1
ATOM 660 C CA . SER A 1 88 ? -8.726 26.777 -0.998 1.00 84.56 88 SER A CA 1
ATOM 661 C C . SER A 1 88 ? -10.145 26.640 -1.564 1.00 84.56 88 SER A C 1
ATOM 663 O O . SER A 1 88 ? -11.033 26.163 -0.859 1.00 84.56 88 SER A O 1
ATOM 665 N N . ARG A 1 89 ? -10.340 26.964 -2.849 1.00 76.12 89 ARG A N 1
ATOM 666 C CA . ARG A 1 89 ? -11.635 26.884 -3.544 1.00 76.12 89 ARG A CA 1
ATOM 667 C C . ARG A 1 89 ? -12.202 25.461 -3.631 1.00 76.12 89 ARG A C 1
ATOM 669 O O . ARG A 1 89 ? -13.411 25.275 -3.527 1.00 76.12 89 ARG A O 1
ATOM 676 N N . ALA A 1 90 ? -11.355 24.440 -3.765 1.00 74.31 90 ALA A N 1
ATOM 677 C CA . ALA A 1 90 ? -11.817 23.050 -3.768 1.00 74.31 90 ALA A CA 1
ATOM 678 C C . ALA A 1 90 ? -12.342 22.629 -2.381 1.00 74.31 90 ALA A C 1
ATOM 680 O O . ALA A 1 90 ? -13.359 21.947 -2.280 1.00 74.31 90 ALA A O 1
ATOM 681 N N . ARG A 1 91 ? -11.703 23.111 -1.302 1.00 58.88 91 ARG A N 1
ATOM 682 C CA . ARG A 1 91 ? -12.130 22.847 0.085 1.00 58.88 91 ARG A CA 1
ATOM 683 C C . ARG A 1 91 ? -13.428 23.557 0.469 1.00 58.88 91 ARG A C 1
ATOM 685 O O . ARG A 1 91 ? -14.217 23.012 1.235 1.00 58.88 91 ARG A O 1
ATOM 692 N N . SER A 1 92 ? -13.650 24.778 -0.021 1.00 51.28 92 SER A N 1
ATOM 693 C CA . SER A 1 92 ? -14.905 25.493 0.237 1.00 51.28 92 SER A CA 1
ATOM 694 C C . SER A 1 92 ? -16.075 24.859 -0.517 1.00 51.28 92 SER A C 1
ATOM 696 O O . SER A 1 92 ? -17.161 24.750 0.043 1.00 51.28 92 SER A O 1
ATOM 698 N N . THR A 1 93 ? -15.834 24.362 -1.734 1.00 54.66 93 THR A N 1
ATOM 699 C CA . THR A 1 93 ? -16.860 23.704 -2.559 1.00 54.66 93 THR A CA 1
ATOM 700 C C . THR A 1 93 ? -17.293 22.356 -1.981 1.00 54.66 93 THR A C 1
ATOM 702 O O . THR A 1 93 ? -18.480 22.044 -1.980 1.00 54.66 93 THR A O 1
ATOM 705 N N . SER A 1 94 ? -16.375 21.563 -1.412 1.00 53.25 94 SER A N 1
ATOM 706 C CA . SER A 1 94 ? -16.767 20.340 -0.693 1.00 53.25 94 SER A CA 1
ATOM 707 C C . SER A 1 94 ? -17.624 20.639 0.537 1.00 53.25 94 SER A C 1
ATOM 709 O O . SER A 1 94 ? -18.430 19.806 0.917 1.00 53.25 94 SER A O 1
ATOM 711 N N . ARG A 1 95 ? -17.486 21.829 1.140 1.00 46.53 95 ARG A N 1
ATOM 712 C CA . ARG A 1 95 ? -18.312 22.264 2.276 1.00 46.53 95 ARG A CA 1
ATOM 713 C C . ARG A 1 95 ? -19.723 22.680 1.853 1.00 46.53 95 ARG A C 1
ATOM 715 O O . ARG A 1 95 ? -20.644 22.542 2.646 1.00 46.53 95 ARG A O 1
ATOM 722 N N . THR A 1 96 ? -19.890 23.207 0.641 1.00 45.25 96 THR A N 1
ATOM 723 C CA . THR A 1 96 ? -21.182 23.712 0.147 1.00 45.25 96 THR A CA 1
ATOM 724 C C . THR A 1 96 ? -21.963 22.692 -0.677 1.00 45.25 96 THR A C 1
ATOM 726 O O . THR A 1 96 ? -23.183 22.784 -0.733 1.00 45.25 96 THR A O 1
ATOM 729 N N . ARG A 1 97 ? -21.295 21.715 -1.307 1.00 44.34 97 ARG A N 1
ATOM 730 C CA . ARG A 1 97 ? -21.943 20.753 -2.215 1.00 44.34 97 ARG A CA 1
ATOM 731 C C . ARG A 1 97 ? -22.420 19.465 -1.536 1.00 44.34 97 ARG A C 1
ATOM 733 O O . ARG A 1 97 ? -23.307 18.805 -2.064 1.00 44.34 97 ARG A O 1
ATOM 740 N N . THR A 1 98 ? -21.868 19.097 -0.380 1.00 50.97 98 THR A N 1
ATOM 741 C CA . THR A 1 98 ? -22.401 18.001 0.444 1.00 50.97 98 THR A CA 1
ATOM 742 C C . THR A 1 98 ? -23.397 18.581 1.445 1.00 50.97 98 THR A C 1
ATOM 744 O O . THR A 1 98 ? -23.028 18.918 2.569 1.00 50.97 98 THR A O 1
ATOM 747 N N . GLY A 1 99 ? -24.658 18.725 1.040 1.00 41.47 99 GLY A N 1
ATOM 748 C CA . GLY A 1 99 ? -25.768 19.169 1.896 1.00 41.47 99 GLY A CA 1
ATOM 749 C C . GLY A 1 99 ? -26.162 18.179 3.005 1.00 41.47 99 GLY A C 1
ATOM 750 O O . GLY A 1 99 ? -27.343 18.021 3.278 1.00 41.47 99 GLY A O 1
ATOM 751 N N . GLY A 1 100 ? -25.209 17.487 3.632 1.00 40.00 100 GLY A N 1
ATOM 752 C CA . GLY A 1 100 ? -25.494 16.499 4.669 1.00 40.00 100 GLY A CA 1
ATOM 753 C C . GLY A 1 100 ? -24.318 15.576 4.969 1.00 40.00 100 GLY A C 1
ATOM 754 O O . GLY A 1 100 ? -24.170 14.533 4.349 1.00 40.00 100 GLY A O 1
ATOM 755 N N . SER A 1 101 ? -23.497 15.965 5.938 1.00 35.16 101 SER A N 1
ATOM 756 C CA . SER A 1 101 ? -22.926 15.085 6.967 1.00 35.16 101 SER A CA 1
ATOM 757 C C . SER A 1 101 ? -22.175 15.993 7.936 1.00 35.16 101 SER A C 1
ATOM 759 O O . SER A 1 101 ? -21.333 16.774 7.486 1.00 35.16 101 SER A O 1
ATOM 761 N N . SER A 1 102 ? -22.529 15.930 9.221 1.00 39.75 102 SER A N 1
ATOM 762 C CA . SER A 1 102 ? -21.869 16.574 10.369 1.00 39.75 102 SER A CA 1
ATOM 763 C C . SER A 1 102 ? -20.470 17.119 10.054 1.00 39.75 102 SER A C 1
ATOM 765 O O . SER A 1 102 ? -19.543 16.352 9.775 1.00 39.75 102 SER A O 1
ATOM 767 N N . GLY A 1 103 ? -20.328 18.447 10.066 1.00 33.75 103 GLY A N 1
ATOM 768 C CA . GLY A 1 103 ? -19.075 19.112 9.734 1.00 33.75 103 GLY A CA 1
ATOM 769 C C . GLY A 1 103 ? -17.912 18.535 10.535 1.00 33.75 103 GLY A C 1
ATOM 770 O O . GLY A 1 103 ? -18.021 18.358 11.744 1.00 33.75 103 GLY A O 1
ATOM 771 N N . ARG A 1 104 ? -16.782 18.263 9.869 1.00 38.06 104 ARG A N 1
ATOM 772 C CA . ARG A 1 104 ? -15.507 18.073 10.572 1.00 38.06 104 ARG A CA 1
ATOM 773 C C . ARG A 1 104 ? -15.269 19.341 11.398 1.00 38.06 104 ARG A C 1
ATOM 775 O O . ARG A 1 104 ? -15.060 20.392 10.779 1.00 38.06 104 ARG A O 1
ATOM 782 N N . PRO A 1 105 ? -15.308 19.288 12.742 1.00 32.25 105 PRO A N 1
ATOM 783 C CA . PRO A 1 105 ? -14.983 20.453 13.543 1.00 32.25 105 PRO A CA 1
ATOM 784 C C . PRO A 1 105 ? -13.534 20.815 13.241 1.00 32.25 105 PRO A C 1
ATOM 786 O O . PRO A 1 105 ? -12.708 19.928 13.002 1.00 32.25 105 PRO A O 1
ATOM 789 N N . GLY A 1 106 ? -13.263 22.117 13.170 1.00 38.25 106 GLY A N 1
ATOM 790 C CA . GLY A 1 106 ? -11.984 22.672 12.753 1.00 38.25 106 GLY A CA 1
ATOM 791 C C . GLY A 1 106 ? -10.802 21.905 13.332 1.00 38.25 106 GLY A C 1
ATOM 792 O O . GLY A 1 106 ? -10.518 21.988 14.519 1.00 38.25 106 GLY A O 1
ATOM 793 N N . SER A 1 107 ? -10.080 21.188 12.477 1.00 34.09 107 SER A N 1
ATOM 794 C CA . SER A 1 107 ? -8.707 20.842 12.778 1.00 34.09 107 SER A CA 1
ATOM 795 C C . SER A 1 107 ? -7.822 21.626 11.832 1.00 34.09 107 SER A C 1
ATOM 797 O O . SER A 1 107 ? -7.830 21.467 10.608 1.00 34.09 107 SER A O 1
ATOM 799 N N . THR A 1 108 ? -7.018 22.489 12.433 1.00 33.12 108 THR A N 1
ATOM 800 C CA . THR A 1 108 ? -5.655 22.777 12.006 1.00 33.12 108 THR A CA 1
ATOM 801 C C . THR A 1 108 ? -4.885 21.454 11.922 1.00 33.12 108 THR A C 1
ATOM 803 O O . THR A 1 108 ? -3.960 21.193 12.684 1.00 33.12 108 THR A O 1
ATOM 806 N N . ALA A 1 109 ? -5.272 20.562 11.006 1.00 34.94 109 ALA A N 1
ATOM 807 C CA . ALA A 1 109 ? -4.476 19.402 10.670 1.00 34.94 109 ALA A CA 1
ATOM 808 C C . ALA A 1 109 ? -3.207 19.954 10.019 1.00 34.94 109 ALA A C 1
ATOM 810 O O . ALA A 1 109 ? -3.190 20.281 8.827 1.00 34.94 109 ALA A O 1
ATOM 811 N N . ARG A 1 110 ? -2.165 20.143 10.841 1.00 38.31 110 ARG A N 1
ATOM 812 C CA . ARG A 1 110 ? -0.787 20.254 10.373 1.00 38.31 110 ARG A CA 1
ATOM 813 C C . ARG A 1 110 ? -0.607 19.108 9.386 1.00 38.31 110 ARG A C 1
ATOM 815 O O . ARG A 1 110 ? -0.855 17.957 9.742 1.00 38.31 110 ARG A O 1
ATOM 822 N N . GLY A 1 111 ? -0.325 19.456 8.131 1.00 35.03 111 GLY A N 1
ATOM 823 C CA . GLY A 1 111 ? -0.220 18.488 7.049 1.00 35.03 111 GLY A CA 1
ATOM 824 C C . GLY A 1 111 ? 0.720 17.371 7.473 1.00 35.03 111 GLY A C 1
ATOM 825 O O . GLY A 1 111 ? 1.829 17.635 7.933 1.00 35.03 111 GLY A O 1
ATOM 826 N N . TRP A 1 112 ? 0.245 16.135 7.392 1.00 36.69 112 TRP A N 1
ATOM 827 C CA . TRP A 1 112 ? 1.101 14.985 7.601 1.00 36.69 112 TRP A CA 1
ATOM 828 C C . TRP A 1 112 ? 2.017 14.866 6.383 1.00 36.69 112 TRP A C 1
ATOM 830 O O . TRP A 1 112 ? 1.5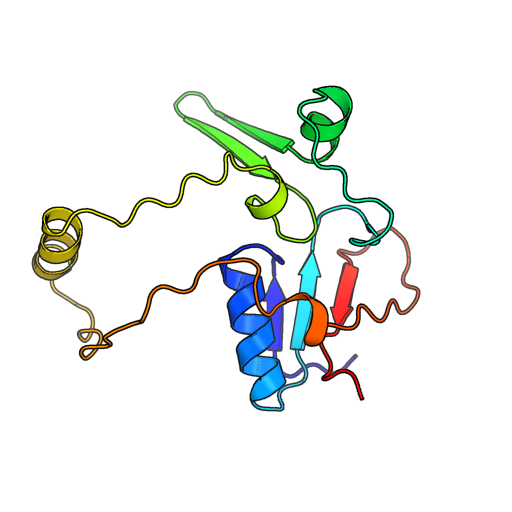29 14.738 5.261 1.00 36.69 112 TRP A O 1
ATOM 840 N N . ILE A 1 113 ? 3.325 14.975 6.610 1.00 39.12 113 ILE A N 1
ATOM 841 C CA . ILE A 1 113 ? 4.352 14.752 5.592 1.00 39.12 113 ILE A CA 1
ATOM 842 C C . ILE A 1 113 ? 4.738 13.266 5.674 1.00 39.12 113 ILE A C 1
ATOM 844 O O . ILE A 1 113 ? 5.220 12.835 6.728 1.00 39.12 113 ILE A O 1
ATOM 848 N N . PRO A 1 114 ? 4.518 12.470 4.614 1.00 38.91 114 PRO A N 1
ATOM 849 C CA . PRO A 1 114 ? 4.958 11.079 4.574 1.00 38.91 114 PRO A CA 1
ATOM 850 C C . PRO A 1 114 ? 6.486 10.980 4.740 1.00 38.91 114 PRO A C 1
ATOM 852 O O . PRO A 1 114 ? 7.217 11.738 4.113 1.00 38.91 114 PRO A O 1
ATOM 855 N N . GLY A 1 115 ? 6.975 10.045 5.567 1.00 41.16 115 GLY A N 1
ATOM 856 C CA . GLY A 1 115 ? 8.398 9.650 5.598 1.00 41.16 115 GLY A CA 1
ATOM 857 C C . GLY A 1 115 ? 9.170 9.846 6.912 1.00 41.16 115 GLY A C 1
ATOM 858 O O . GLY A 1 115 ? 10.210 9.225 7.085 1.00 41.16 115 GLY A O 1
ATOM 859 N N . THR A 1 116 ? 8.687 10.626 7.887 1.00 36.19 116 THR A N 1
ATOM 860 C CA . THR A 1 116 ? 9.514 10.979 9.070 1.00 36.19 116 THR A CA 1
ATOM 861 C C . THR A 1 116 ? 9.362 10.066 10.296 1.00 36.19 116 THR A C 1
ATOM 863 O O . THR A 1 116 ? 10.216 10.095 11.183 1.00 36.19 116 THR A O 1
ATOM 866 N N . ARG A 1 117 ? 8.305 9.239 10.382 1.00 34.84 117 ARG A N 1
ATOM 867 C CA . ARG A 1 117 ? 7.999 8.454 11.606 1.00 34.84 117 ARG A CA 1
ATOM 868 C C . ARG A 1 117 ? 7.808 6.946 11.420 1.00 34.84 117 ARG A C 1
ATOM 870 O O . ARG A 1 117 ? 7.778 6.222 12.407 1.00 34.84 117 ARG A O 1
ATOM 877 N N . TRP A 1 118 ? 7.697 6.468 10.185 1.00 39.03 118 TRP A N 1
ATOM 878 C CA . TRP A 1 118 ? 7.317 5.082 9.888 1.00 39.03 118 TRP A CA 1
ATOM 879 C C . TRP A 1 118 ? 8.342 3.999 10.291 1.00 39.03 118 TRP A C 1
ATOM 881 O O . TRP A 1 118 ? 7.915 2.989 10.849 1.00 39.03 118 TRP A O 1
ATOM 891 N N . PRO A 1 119 ? 9.672 4.193 10.131 1.00 37.12 119 PRO A N 1
ATOM 892 C CA . PRO A 1 119 ? 10.650 3.131 10.406 1.00 37.12 119 PRO A CA 1
ATOM 893 C C . PRO A 1 119 ? 10.722 2.674 11.871 1.00 37.12 119 PRO A C 1
ATOM 895 O O . PRO A 1 119 ? 11.298 1.631 12.147 1.00 37.12 119 PRO A O 1
ATOM 898 N N . ARG A 1 120 ? 10.172 3.450 12.818 1.00 33.22 120 ARG A N 1
ATOM 899 C CA . ARG A 1 120 ? 10.271 3.176 14.264 1.00 33.22 120 ARG A CA 1
ATOM 900 C C . ARG A 1 120 ? 9.074 2.437 14.865 1.00 33.22 120 ARG A C 1
ATOM 902 O O . ARG A 1 120 ? 9.167 1.994 16.000 1.00 33.22 120 ARG A O 1
ATOM 909 N N . ALA A 1 121 ? 7.955 2.335 14.150 1.00 35.81 121 ALA A N 1
ATOM 910 C CA . ALA A 1 121 ? 6.689 1.903 14.751 1.00 35.81 121 ALA A CA 1
ATOM 911 C C . ALA A 1 121 ? 6.163 0.546 14.269 1.00 35.81 121 ALA A C 1
ATOM 913 O O . ALA A 1 121 ? 5.332 -0.051 14.943 1.00 35.81 121 ALA A O 1
ATOM 914 N N . CYS A 1 122 ? 6.620 0.060 13.115 1.00 36.78 122 CYS A N 1
ATOM 915 C CA . CYS A 1 122 ? 6.222 -1.245 12.598 1.00 36.78 122 CYS A CA 1
ATOM 916 C C . CYS A 1 122 ? 7.473 -2.103 12.405 1.00 36.78 122 CYS A C 1
ATOM 918 O O . CYS A 1 122 ? 8.071 -2.130 11.331 1.00 36.78 122 CYS A O 1
ATOM 920 N N . CYS A 1 123 ? 7.861 -2.817 13.462 1.00 35.59 123 CYS A N 1
ATOM 921 C CA . CYS A 1 123 ? 8.755 -3.960 13.344 1.00 35.59 123 CYS A CA 1
ATOM 922 C C . CYS A 1 123 ? 8.003 -5.052 12.554 1.00 35.59 123 CYS A C 1
ATOM 924 O O . CYS A 1 123 ? 7.047 -5.639 13.059 1.00 35.59 123 CYS A O 1
ATOM 926 N N . ALA A 1 124 ? 8.383 -5.296 11.296 1.00 41.09 124 ALA A N 1
ATOM 927 C CA . ALA A 1 124 ? 7.771 -6.331 10.464 1.00 41.09 124 ALA A CA 1
ATOM 928 C C . ALA A 1 124 ? 8.106 -7.725 11.024 1.00 41.09 124 ALA A C 1
ATOM 930 O O . ALA A 1 124 ? 9.096 -8.340 10.637 1.00 41.09 124 ALA A O 1
ATOM 931 N N . SER A 1 125 ? 7.293 -8.238 11.951 1.00 39.28 125 SER A N 1
ATOM 932 C CA . SER A 1 125 ? 7.419 -9.625 12.398 1.00 39.28 125 SER A CA 1
ATOM 933 C C . SER A 1 125 ? 6.742 -10.528 11.364 1.00 39.28 125 SER A C 1
ATOM 935 O O . SER A 1 125 ? 5.524 -10.504 11.182 1.00 39.28 125 SER A O 1
ATOM 937 N N . SER A 1 126 ? 7.543 -11.276 10.603 1.00 38.41 126 SER A N 1
ATOM 938 C CA . SER A 1 126 ? 7.025 -12.282 9.681 1.00 38.41 126 SER A CA 1
ATOM 939 C C . SER A 1 126 ? 6.844 -13.592 10.447 1.00 38.41 126 SER A C 1
ATOM 941 O O . SER A 1 126 ? 7.804 -14.295 10.746 1.00 38.41 126 SER A O 1
ATOM 943 N N . ARG A 1 127 ? 5.603 -13.950 10.793 1.00 37.88 127 ARG A N 1
ATOM 944 C CA . ARG A 1 127 ? 5.303 -15.364 11.064 1.00 37.88 127 ARG A CA 1
ATOM 945 C C . ARG A 1 127 ? 5.117 -16.063 9.725 1.00 37.88 127 ARG A C 1
ATOM 947 O O . ARG A 1 127 ? 4.396 -15.578 8.854 1.00 37.88 127 ARG A O 1
ATOM 954 N N . SER A 1 128 ? 5.819 -17.176 9.550 1.00 32.03 128 SER A N 1
ATOM 955 C CA . SER A 1 128 ? 5.772 -18.020 8.363 1.00 32.03 128 SER A CA 1
ATOM 956 C C . SER A 1 128 ? 4.344 -18.520 8.125 1.00 32.03 128 SER A C 1
ATOM 958 O O . SER A 1 128 ? 3.829 -19.364 8.850 1.00 32.03 128 SER A O 1
ATOM 960 N N . MET A 1 129 ? 3.695 -17.990 7.090 1.00 34.97 129 MET A N 1
ATOM 961 C CA . MET A 1 129 ? 2.464 -18.548 6.535 1.00 34.97 129 MET A CA 1
ATOM 962 C C . MET A 1 129 ? 2.656 -18.894 5.053 1.00 34.97 129 MET A C 1
ATOM 964 O O . MET A 1 129 ? 3.517 -18.300 4.386 1.00 34.97 129 MET A O 1
ATOM 968 N N . PRO A 1 130 ? 1.900 -19.885 4.543 1.00 30.03 130 PRO A N 1
ATOM 969 C CA . PRO A 1 130 ? 2.024 -20.373 3.175 1.00 30.03 130 PRO A CA 1
ATOM 970 C C . PRO A 1 130 ? 1.859 -19.248 2.147 1.00 30.03 130 PRO A C 1
ATOM 972 O O . PRO A 1 130 ? 1.115 -18.290 2.346 1.00 30.03 130 PRO A O 1
ATOM 975 N N . ARG A 1 131 ? 2.580 -19.372 1.023 1.00 36.28 131 ARG A N 1
ATOM 976 C CA . ARG A 1 131 ? 2.737 -18.341 -0.024 1.00 36.28 131 ARG A CA 1
ATOM 977 C C . ARG A 1 131 ? 1.426 -17.894 -0.704 1.00 36.28 131 ARG A C 1
ATOM 979 O O . ARG A 1 131 ? 1.482 -16.982 -1.518 1.00 36.28 131 ARG A O 1
ATOM 986 N N . SER A 1 132 ? 0.291 -18.516 -0.386 1.00 32.12 132 SER A N 1
ATOM 987 C CA . SER A 1 132 ? -1.022 -18.321 -1.010 1.00 32.12 132 SER A CA 1
ATOM 988 C C . SER A 1 132 ? -1.943 -17.306 -0.313 1.00 32.12 132 SER A C 1
ATOM 990 O O . SER A 1 132 ? -2.996 -17.001 -0.863 1.00 32.12 132 SER A O 1
ATOM 992 N N . PHE A 1 133 ? -1.581 -16.765 0.858 1.00 27.39 133 PHE A N 1
ATOM 993 C CA . PHE A 1 133 ? -2.396 -15.773 1.580 1.00 27.39 133 PHE A CA 1
ATOM 994 C C . PHE A 1 133 ? -1.848 -14.336 1.442 1.00 27.39 133 PHE A C 1
ATOM 996 O O . PHE A 1 133 ? -0.622 -14.164 1.458 1.00 27.39 133 PHE A O 1
ATOM 1003 N N . PRO A 1 134 ? -2.711 -13.292 1.369 1.00 41.47 134 PRO A N 1
ATOM 1004 C CA . PRO A 1 134 ? -2.278 -11.906 1.560 1.00 41.47 134 PRO A CA 1
ATOM 1005 C C . PRO A 1 134 ? -1.589 -11.800 2.923 1.00 41.47 134 PRO A C 1
ATOM 1007 O O . PRO A 1 134 ? -2.100 -12.293 3.932 1.00 41.47 134 PRO A O 1
ATOM 1010 N N . ARG A 1 135 ? -0.372 -11.254 2.945 1.00 56.56 135 ARG A N 1
ATOM 1011 C CA . ARG A 1 135 ? 0.514 -11.415 4.101 1.00 56.56 135 ARG A CA 1
ATOM 1012 C C . ARG A 1 135 ? 0.194 -10.400 5.191 1.00 56.56 135 ARG A C 1
ATOM 1014 O O . ARG A 1 135 ? 0.038 -9.212 4.927 1.00 56.56 135 ARG A O 1
ATOM 1021 N N . VAL A 1 136 ? 0.145 -10.914 6.416 1.00 51.09 136 VAL A N 1
ATOM 1022 C CA . VAL A 1 136 ? -0.059 -10.184 7.670 1.00 51.09 136 VAL A CA 1
ATOM 1023 C C . VAL A 1 136 ? 1.247 -9.529 8.105 1.00 51.09 136 VAL A C 1
ATOM 1025 O O . VAL A 1 136 ? 2.220 -10.212 8.416 1.00 51.09 136 VAL A O 1
ATOM 1028 N N . VAL A 1 137 ? 1.251 -8.202 8.163 1.00 56.53 137 VAL A N 1
ATOM 1029 C CA . VAL A 1 137 ? 2.232 -7.396 8.888 1.00 56.53 137 VAL A CA 1
ATOM 1030 C C . VAL A 1 137 ? 1.600 -7.019 10.226 1.00 56.53 137 VAL A C 1
ATOM 1032 O O . VAL A 1 137 ? 0.642 -6.250 10.272 1.00 56.53 137 VAL A O 1
ATOM 1035 N N . SER A 1 138 ? 2.105 -7.575 11.326 1.00 49.00 138 SER A N 1
ATOM 1036 C CA . SER A 1 138 ? 1.706 -7.147 12.669 1.00 49.00 138 SER A CA 1
ATOM 1037 C C . SER A 1 138 ? 2.500 -5.897 13.047 1.00 49.00 138 SER A C 1
ATOM 1039 O O . SER A 1 138 ? 3.726 -5.977 13.145 1.00 49.00 138 SER A O 1
ATOM 1041 N N . CYS A 1 139 ? 1.842 -4.765 13.289 1.00 48.81 139 CYS A N 1
ATOM 1042 C CA . CYS A 1 139 ? 2.519 -3.611 13.883 1.00 48.81 139 CYS A CA 1
ATOM 1043 C C . CYS A 1 139 ? 2.411 -3.724 15.406 1.00 48.81 139 CYS A C 1
ATOM 1045 O O . CYS A 1 139 ? 1.320 -3.671 15.965 1.00 48.81 139 CYS A O 1
ATOM 1047 N N . SER A 1 140 ? 3.552 -3.919 16.063 1.00 44.88 140 SER A N 1
ATOM 1048 C CA . SER A 1 140 ? 3.709 -3.802 17.518 1.00 44.88 140 SER A CA 1
ATOM 1049 C C . SER A 1 140 ? 4.712 -2.677 17.789 1.00 44.88 140 SER A C 1
ATOM 1051 O O . SER A 1 140 ? 5.616 -2.504 16.963 1.00 44.88 140 SER A O 1
ATOM 1053 N N . PRO A 1 141 ? 4.606 -1.936 18.908 1.00 40.00 141 PRO A N 1
ATOM 1054 C CA . PRO A 1 141 ? 5.671 -1.030 19.332 1.00 40.00 141 PRO A CA 1
ATOM 1055 C C . PRO A 1 141 ? 6.998 -1.800 19.378 1.00 40.00 141 PRO A C 1
ATOM 1057 O O . PRO A 1 141 ? 7.050 -2.874 19.977 1.00 40.00 141 PRO A O 1
ATOM 1060 N N . CYS A 1 142 ? 8.049 -1.303 18.716 1.00 34.66 142 CYS A N 1
ATOM 1061 C CA . CYS A 1 142 ? 9.378 -1.894 18.875 1.00 34.66 142 CYS A CA 1
ATOM 1062 C C . CYS A 1 142 ? 9.836 -1.604 20.316 1.00 34.66 142 CYS A C 1
ATOM 1064 O O . CYS A 1 142 ? 9.925 -0.436 20.701 1.00 34.66 142 CYS A O 1
ATOM 1066 N N . SER A 1 143 ? 10.036 -2.664 21.104 1.00 35.22 143 SER A N 1
ATOM 1067 C CA . SER A 1 143 ? 10.657 -2.635 22.436 1.00 35.22 143 SER A CA 1
ATOM 1068 C C . SER A 1 143 ? 12.110 -2.194 22.370 1.00 35.22 143 SER A C 1
ATOM 1070 O O . SE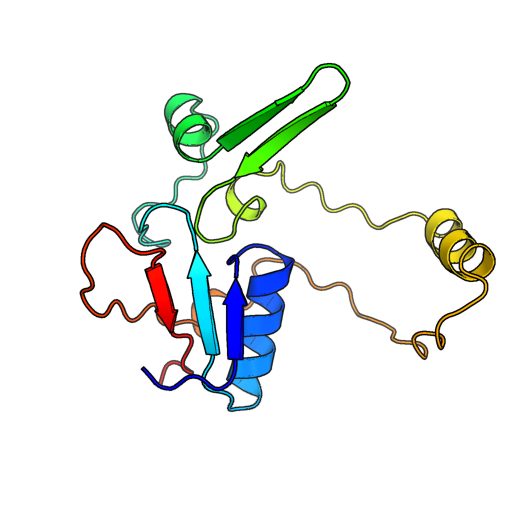R A 1 143 ? 12.786 -2.672 21.428 1.00 35.22 143 SER A O 1
#

pLDDT: mean 71.36, std 24.84, range [27.39, 96.69]

Sequence (143 aa):
MDTDVLIIGSGFGGAAFALRLAEAGFRVTVLEKGPHINPLADFRQTQDPSYLLRYLKSLSGDRLSLTYAEALGGGSGFYEMVSLRAPSRARSTSRTRTGGSSGRPGSTARGWIPGTRWPRACCASSRSMPRSFPRVVSCSPCS

Foldseek 3Di:
DDFPEEAEAQAPVRVVVQQVCQVVVGWYKYFAQADDDDCVPRQDPDPPPVVLVSFWDWDDDDPDIDIWGRHRHTCVSPDPLDDDDDDPVVVVCVVVVPPDDPDPPDDPPPDDDPDDPRVQFFPQDFDDDDPPDRGIRTTHGDD

Secondary structure (DSSP, 8-state):
---SEEEE--SHHHHHHHHHHHHTT--EEEEE-SPP--TTTT------HHHHHHHEEEEEETTEEEEEE-STTGGGGTS----PPPPHHHHHHHHHH---S--------PPPPTTSSGGGT---B-----TTSPEEEEE----